Protein AF-X0TKH8-F1 (afdb_monomer)

Foldseek 3Di:
DADEAADPPFKDWDDLVRQVPDDQQDAPPDFQRFDRPSNLVVLLQVLCVVVQKHFPDKIWMAGGPSFKIKMKGQIDRQPDPPVDARFRMKIWIDGSDLPDATWMATHPYWYHYSVRDTDHHIDRLDDSTCPPDPSNVSSNVRVVVPD

Mean predicted aligned error: 9.17 Å

Radius of gyration: 14.63 Å; Cα contacts (8 Å, |Δi|>4): 295; chains: 1; bounding box: 39×29×35 Å

Sequence (147 aa):
MGIISMKPGRDRMVTLDELERRPDPEPMGSRHAPVRYDEAIHRTIEVMAVMGMRPKTMELALTHQESMLLAILDLEGASQVNGLEAVNQMGIMMSETQKVRFTMTVGMSIFACTNLALSGRSILVSAKHTLKADLRKQITAGVASYA

Solvent-accessible surface area (backbone atoms only — not comparable to full-atom values): 8268 Å² total; per-residue (Å²): 123,63,46,80,50,69,52,84,96,50,35,45,80,52,52,67,72,59,45,65,71,49,78,82,64,73,59,67,62,100,54,34,58,43,69,52,72,40,61,54,51,51,54,49,51,53,52,36,46,78,73,58,24,44,71,75,45,76,47,38,32,34,31,60,92,67,49,28,46,41,36,41,30,37,43,39,69,50,71,56,54,86,86,44,83,50,46,35,22,37,32,38,38,33,29,58,50,94,86,46,56,53,33,37,27,48,25,65,53,35,41,39,34,80,87,74,50,70,53,57,61,74,37,79,44,53,70,94,57,46,80,80,55,55,59,66,60,29,49,43,53,51,54,59,77,68,101

pLDDT: mean 75.44, std 15.96, range [39.16, 95.38]

Organism: NCBI:txid412755

Structure (mmCIF, N/CA/C/O backbone):
data_AF-X0TKH8-F1
#
_entry.id   AF-X0TKH8-F1
#
loop_
_atom_site.group_PDB
_atom_site.id
_atom_site.type_symbol
_atom_site.label_atom_id
_atom_site.label_alt_id
_atom_site.label_comp_id
_atom_site.label_asym_id
_atom_site.label_entity_id
_atom_site.label_seq_id
_atom_site.pdbx_PDB_ins_code
_atom_site.Cartn_x
_atom_site.Cartn_y
_atom_site.Cartn_z
_atom_site.occupancy
_atom_site.B_iso_or_equiv
_atom_site.auth_seq_id
_atom_site.auth_comp_id
_atom_site.auth_asym_id
_atom_site.auth_atom_id
_atom_site.pdbx_PDB_model_num
ATOM 1 N N . MET A 1 1 ? 16.696 -8.809 -0.935 1.00 61.69 1 MET A N 1
ATOM 2 C CA . MET A 1 1 ? 15.555 -9.439 -0.255 1.00 61.69 1 MET A CA 1
ATOM 3 C C . MET A 1 1 ? 15.243 -8.547 0.921 1.00 61.69 1 MET A C 1
ATOM 5 O O . MET A 1 1 ? 16.133 -8.334 1.742 1.00 61.69 1 MET A O 1
ATOM 9 N N . GLY A 1 2 ? 14.065 -7.931 0.913 1.00 67.12 2 GLY A N 1
ATOM 10 C CA . GLY A 1 2 ? 13.644 -7.049 1.989 1.00 67.12 2 GLY A CA 1
ATOM 11 C C . GLY A 1 2 ? 13.258 -7.874 3.205 1.00 67.12 2 GLY A C 1
ATOM 12 O O . GLY A 1 2 ? 13.171 -9.099 3.130 1.00 67.12 2 GLY A O 1
ATOM 13 N N . ILE A 1 3 ? 13.094 -7.214 4.346 1.00 81.00 3 ILE A N 1
ATOM 14 C CA . ILE A 1 3 ? 12.745 -7.896 5.592 1.00 81.00 3 ILE A CA 1
ATOM 15 C C . ILE A 1 3 ? 11.617 -7.134 6.276 1.00 81.00 3 ILE A C 1
ATOM 17 O O . ILE A 1 3 ? 11.768 -5.954 6.609 1.00 81.00 3 ILE A O 1
ATOM 21 N N . ILE A 1 4 ? 10.516 -7.838 6.544 1.00 79.25 4 ILE A N 1
ATOM 22 C CA . ILE A 1 4 ? 9.495 -7.393 7.491 1.00 79.25 4 ILE A CA 1
ATOM 23 C C . ILE A 1 4 ? 9.809 -8.002 8.859 1.00 79.25 4 ILE A C 1
ATOM 25 O O . ILE A 1 4 ? 9.651 -9.198 9.096 1.00 79.25 4 ILE A O 1
ATOM 29 N N . SER A 1 5 ? 10.256 -7.160 9.787 1.00 81.88 5 SER A N 1
ATOM 30 C CA . SER A 1 5 ? 10.438 -7.536 11.184 1.00 81.88 5 SER A CA 1
ATOM 31 C C . SER A 1 5 ? 9.109 -7.434 11.931 1.00 81.88 5 SER A C 1
ATOM 33 O O . SER A 1 5 ? 8.544 -6.347 12.089 1.00 81.88 5 SER A O 1
ATOM 35 N N . MET A 1 6 ? 8.616 -8.583 12.389 1.00 81.69 6 MET A N 1
ATOM 36 C CA . MET A 1 6 ? 7.323 -8.732 13.055 1.00 81.69 6 MET A CA 1
ATOM 37 C C . MET A 1 6 ? 7.472 -9.135 14.521 1.00 81.69 6 MET A C 1
ATOM 39 O O . MET A 1 6 ? 8.421 -9.831 14.885 1.00 81.69 6 MET A O 1
ATOM 43 N N . LYS A 1 7 ? 6.502 -8.758 15.363 1.00 77.31 7 LYS A N 1
ATOM 44 C CA . LYS A 1 7 ? 6.369 -9.289 16.724 1.00 77.31 7 LYS A CA 1
ATOM 45 C C . LYS A 1 7 ? 5.521 -10.570 16.697 1.00 77.31 7 LYS A C 1
ATOM 47 O O . LYS A 1 7 ? 4.328 -10.490 16.382 1.00 77.31 7 LYS A O 1
ATOM 52 N N . PRO A 1 8 ? 6.089 -11.738 17.057 1.00 71.56 8 PRO A N 1
ATOM 53 C CA . PRO A 1 8 ? 5.353 -13.001 17.078 1.00 71.56 8 PRO A CA 1
ATOM 54 C C . PRO A 1 8 ? 4.111 -12.936 17.976 1.00 71.56 8 PRO A C 1
ATOM 56 O O . PRO A 1 8 ? 4.142 -12.322 19.042 1.00 71.56 8 PRO A O 1
ATOM 59 N N . GLY A 1 9 ? 3.010 -13.555 17.538 1.00 70.56 9 GLY A N 1
ATOM 60 C CA . GLY A 1 9 ? 1.733 -13.591 18.269 1.00 70.56 9 GLY A CA 1
ATOM 61 C C . GLY A 1 9 ? 0.934 -12.281 18.252 1.00 70.56 9 GLY A C 1
ATOM 62 O O . GLY A 1 9 ? -0.174 -12.237 18.779 1.00 70.56 9 GLY A O 1
ATOM 63 N N . ARG A 1 10 ? 1.480 -11.221 17.645 1.00 76.19 10 ARG A N 1
ATOM 64 C CA . ARG A 1 10 ? 0.865 -9.889 17.567 1.00 76.19 10 ARG A CA 1
ATOM 65 C C . ARG A 1 10 ? 0.619 -9.445 16.127 1.00 76.19 10 ARG A C 1
ATOM 67 O O . ARG A 1 10 ? -0.411 -8.838 15.843 1.00 76.19 10 ARG A O 1
ATOM 74 N N . ASP A 1 11 ? 1.577 -9.750 15.263 1.00 87.31 11 ASP A N 1
ATOM 75 C CA . ASP A 1 11 ? 1.607 -9.378 13.856 1.00 87.31 11 ASP A CA 1
ATOM 76 C C . ASP A 1 11 ? 1.570 -10.661 13.005 1.00 87.31 11 ASP A C 1
ATOM 78 O O . ASP A 1 11 ? 2.031 -11.716 13.457 1.00 87.31 11 ASP A O 1
ATOM 82 N N . ARG A 1 12 ? 1.010 -10.597 11.793 1.00 90.19 12 ARG A N 1
ATOM 83 C CA . ARG A 1 12 ? 0.907 -11.766 10.903 1.00 90.19 12 ARG A CA 1
ATOM 84 C C . ARG A 1 12 ? 1.119 -11.404 9.441 1.00 90.19 12 ARG A C 1
ATOM 86 O O . ARG A 1 12 ? 0.716 -10.325 9.010 1.00 90.19 12 ARG A O 1
ATOM 93 N N . MET A 1 13 ? 1.676 -12.349 8.685 1.00 92.06 13 MET A N 1
ATOM 94 C CA . MET A 1 13 ? 1.675 -12.282 7.225 1.00 92.06 13 MET A CA 1
ATOM 95 C C . MET A 1 13 ? 0.254 -12.446 6.693 1.00 92.06 13 MET A C 1
ATOM 97 O O . MET A 1 13 ? -0.550 -13.182 7.272 1.00 92.06 13 MET A O 1
ATOM 101 N N . VAL A 1 14 ? -0.028 -11.761 5.594 1.00 94.50 14 VAL A N 1
ATOM 102 C CA . VAL A 1 14 ? -1.303 -11.822 4.882 1.00 94.50 14 VAL A CA 1
ATOM 103 C C . VAL A 1 14 ? -1.070 -11.913 3.381 1.00 94.50 14 VAL A C 1
ATOM 105 O O . VAL A 1 14 ? -0.005 -11.572 2.872 1.00 94.50 14 VAL A O 1
ATOM 108 N N . THR A 1 15 ? -2.083 -12.372 2.668 1.00 94.88 15 THR A N 1
ATOM 109 C CA . THR A 1 15 ? -2.149 -12.361 1.206 1.00 94.88 15 THR A CA 1
ATOM 110 C C . THR A 1 15 ? -2.976 -11.177 0.712 1.00 94.88 15 THR A C 1
ATOM 112 O O . THR A 1 15 ? -3.739 -10.578 1.473 1.00 94.88 15 THR A O 1
ATOM 115 N N . LEU A 1 16 ? -2.839 -10.831 -0.571 1.00 94.44 16 LEU A N 1
ATOM 116 C CA . LEU A 1 16 ? -3.664 -9.781 -1.171 1.00 94.44 16 LEU A CA 1
ATOM 117 C C . LEU A 1 16 ? -5.153 -10.166 -1.145 1.00 94.44 16 LEU A C 1
ATOM 119 O O . LEU A 1 16 ? -5.970 -9.363 -0.709 1.00 94.44 16 LEU A O 1
ATOM 123 N N . ASP A 1 17 ? -5.486 -11.419 -1.469 1.00 95.38 17 ASP A N 1
ATOM 124 C CA . ASP A 1 17 ? -6.851 -11.959 -1.390 1.00 95.38 17 ASP A CA 1
ATOM 125 C C . ASP A 1 17 ? -7.470 -11.826 0.012 1.00 95.38 17 ASP A C 1
ATOM 127 O O . ASP A 1 17 ? -8.670 -11.595 0.160 1.00 95.38 17 ASP A O 1
ATOM 131 N N . GLU A 1 18 ? -6.674 -11.994 1.073 1.00 94.19 18 GLU A N 1
ATOM 132 C CA . GLU A 1 18 ? -7.145 -11.763 2.441 1.00 94.19 18 GLU A CA 1
ATOM 133 C C . GLU A 1 18 ? -7.427 -10.284 2.710 1.00 94.19 18 GLU A C 1
ATOM 135 O O . GLU A 1 18 ? -8.385 -9.987 3.423 1.00 94.19 18 GLU A O 1
ATOM 140 N N . LEU A 1 19 ? -6.623 -9.366 2.159 1.00 93.88 19 LEU A N 1
ATOM 141 C CA . LEU A 1 19 ? -6.870 -7.928 2.275 1.00 93.88 19 LEU A CA 1
ATOM 142 C C . LEU A 1 19 ? -8.154 -7.518 1.547 1.00 93.88 19 LEU A C 1
ATOM 144 O O . LEU A 1 19 ? -8.921 -6.733 2.091 1.00 93.88 19 LEU A O 1
ATOM 148 N N . GLU A 1 20 ? -8.425 -8.087 0.372 1.00 94.62 20 GLU A N 1
ATOM 149 C CA . GLU A 1 20 ? -9.630 -7.797 -0.420 1.00 94.62 20 GLU A CA 1
ATOM 150 C C . GLU A 1 20 ? -10.930 -8.203 0.286 1.00 94.62 20 GLU A C 1
ATOM 152 O O . GLU A 1 20 ? -11.970 -7.560 0.124 1.00 94.62 20 GLU A O 1
ATOM 157 N N . ARG A 1 21 ? -10.870 -9.261 1.104 1.00 94.38 21 ARG A N 1
ATOM 158 C CA . ARG A 1 21 ? -12.004 -9.762 1.897 1.00 94.38 21 ARG A CA 1
ATOM 159 C C . ARG A 1 21 ? -12.241 -8.977 3.185 1.00 94.38 21 ARG A C 1
ATOM 161 O O . ARG A 1 21 ? -13.200 -9.278 3.899 1.00 94.38 21 ARG A O 1
ATOM 168 N N . ARG A 1 22 ? -11.375 -8.018 3.526 1.00 90.75 22 ARG A N 1
ATOM 169 C CA . ARG A 1 22 ? -11.575 -7.175 4.708 1.00 90.75 22 ARG A CA 1
ATOM 170 C C . ARG A 1 22 ? -12.794 -6.272 4.505 1.00 90.75 22 ARG A C 1
ATOM 172 O O . ARG A 1 22 ? -13.071 -5.858 3.378 1.00 90.75 22 ARG A O 1
ATOM 179 N N . PRO A 1 23 ? -13.525 -5.956 5.584 1.00 89.69 23 PRO A N 1
ATOM 180 C CA . PRO A 1 23 ? -14.574 -4.952 5.514 1.00 89.69 23 PRO A CA 1
ATOM 181 C C . PRO A 1 23 ? -13.983 -3.586 5.161 1.00 89.69 23 PRO A C 1
ATOM 183 O O . PRO A 1 23 ? -12.826 -3.299 5.479 1.00 89.69 23 PRO A O 1
ATOM 186 N N . ASP A 1 24 ? -14.803 -2.736 4.549 1.00 87.94 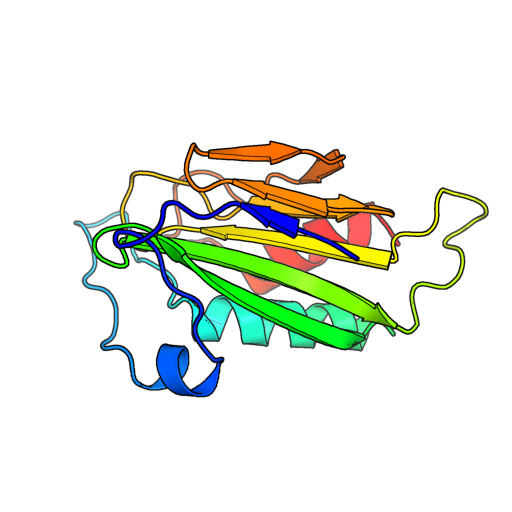24 ASP A N 1
ATOM 187 C CA . ASP A 1 24 ? -14.426 -1.348 4.305 1.00 87.94 24 ASP A CA 1
ATOM 188 C C . ASP A 1 24 ? -14.120 -0.635 5.632 1.00 87.94 24 ASP A C 1
ATOM 190 O O . ASP A 1 24 ? -14.867 -0.791 6.606 1.00 87.94 24 ASP A O 1
ATOM 194 N N . PRO A 1 25 ? -13.040 0.160 5.700 1.00 87.19 25 PRO A N 1
ATOM 195 C CA . PRO A 1 25 ? -12.687 0.863 6.918 1.00 87.19 25 PRO A CA 1
ATOM 196 C C . PRO A 1 25 ? -13.672 2.004 7.193 1.00 87.19 25 PRO A C 1
ATOM 198 O O . PRO A 1 25 ? -14.003 2.803 6.314 1.00 87.19 25 PRO A O 1
ATOM 201 N N . GLU A 1 26 ? -14.114 2.117 8.446 1.00 85.25 26 GLU A N 1
ATOM 202 C CA . GLU A 1 26 ? -15.047 3.169 8.847 1.00 85.25 26 GLU A CA 1
ATOM 203 C C . GLU A 1 26 ? -14.385 4.563 8.811 1.00 85.25 26 GLU A C 1
ATOM 205 O O . GLU A 1 26 ? -13.295 4.760 9.365 1.00 85.25 26 GLU A O 1
ATOM 210 N N . PRO A 1 27 ? -15.041 5.577 8.215 1.00 84.44 27 PRO A N 1
ATOM 211 C CA . PRO A 1 27 ? -14.570 6.955 8.274 1.00 84.44 27 PRO A CA 1
ATOM 212 C C . PRO A 1 27 ? -14.467 7.469 9.716 1.00 84.44 27 PRO A C 1
ATOM 214 O O . PRO A 1 27 ? -15.437 7.459 10.473 1.00 84.44 27 PRO A O 1
ATOM 217 N N . MET A 1 28 ? -13.306 8.009 10.097 1.00 82.94 28 MET A N 1
ATOM 218 C CA . MET A 1 28 ? -13.099 8.578 11.435 1.00 82.94 28 MET A CA 1
ATOM 219 C C . MET A 1 28 ? -13.384 10.084 11.427 1.00 82.94 28 MET A C 1
ATOM 221 O O . MET A 1 28 ? -12.475 10.921 11.420 1.00 82.94 28 MET A O 1
ATOM 225 N N . GLY A 1 29 ? -14.670 10.430 11.432 1.00 80.06 29 GLY A N 1
ATOM 226 C CA . GLY A 1 29 ? -15.147 11.812 11.395 1.00 80.06 29 GLY A CA 1
ATOM 227 C C . GLY A 1 29 ? -15.092 12.443 10.000 1.00 80.06 29 GLY A C 1
ATOM 228 O O . GLY A 1 29 ? -14.778 11.802 9.002 1.00 80.06 29 GLY A O 1
ATOM 229 N N . SER A 1 30 ? -15.384 13.742 9.917 1.00 76.94 30 SER A N 1
ATOM 230 C CA . SER A 1 30 ? -15.616 14.434 8.639 1.00 76.94 30 SER A CA 1
ATOM 231 C C . SER A 1 30 ? -14.366 14.709 7.798 1.00 76.94 30 SER A C 1
ATOM 233 O O . SER A 1 30 ? -14.491 15.321 6.743 1.00 76.94 30 SER A O 1
ATOM 235 N N . ARG A 1 31 ? -13.163 14.332 8.261 1.00 75.81 31 ARG A N 1
ATOM 236 C CA . ARG A 1 31 ? -11.879 14.653 7.600 1.00 75.81 31 ARG A CA 1
ATOM 237 C C . ARG A 1 31 ? -10.960 13.463 7.331 1.00 75.81 31 ARG A C 1
ATOM 239 O O . ARG A 1 31 ? -9.945 13.649 6.659 1.00 75.81 31 ARG A O 1
ATOM 246 N N . HIS A 1 32 ? -11.291 12.277 7.839 1.00 77.31 32 HIS A N 1
ATOM 247 C CA . HIS A 1 32 ? -10.469 11.073 7.706 1.00 77.31 32 HIS A CA 1
ATOM 248 C C . HIS A 1 32 ? -11.292 9.970 7.050 1.00 77.31 32 HIS A C 1
ATOM 250 O O . HIS A 1 32 ? -12.041 9.265 7.723 1.00 77.31 32 HIS A O 1
ATOM 256 N N . ALA A 1 33 ? -11.145 9.856 5.733 1.00 81.19 33 ALA A N 1
ATOM 257 C CA . ALA A 1 33 ? -11.621 8.718 4.957 1.00 81.19 33 ALA A CA 1
ATOM 258 C C . ALA A 1 33 ? -10.420 7.781 4.740 1.00 81.19 33 ALA A C 1
ATOM 260 O O . ALA A 1 33 ? -9.490 8.175 4.022 1.00 81.19 33 ALA A O 1
ATOM 261 N N . PRO A 1 34 ? -10.361 6.623 5.418 1.00 84.31 34 PRO A N 1
ATOM 262 C CA . PRO A 1 34 ? -9.272 5.678 5.242 1.00 84.31 34 PRO A CA 1
ATOM 263 C C . PRO A 1 34 ? -9.312 5.063 3.844 1.00 84.31 34 PRO A C 1
ATOM 265 O O . PRO A 1 34 ? -10.383 4.819 3.297 1.00 84.31 34 PRO A O 1
ATOM 268 N N . VAL A 1 35 ? -8.137 4.809 3.277 1.00 85.75 35 VAL A N 1
ATOM 269 C CA . VAL A 1 35 ? -8.001 4.029 2.041 1.00 85.75 35 VAL A CA 1
ATOM 270 C C . VAL A 1 35 ? -7.869 2.566 2.436 1.00 85.75 35 VAL A C 1
ATOM 272 O O . VAL A 1 35 ? -7.098 2.267 3.354 1.00 85.75 35 VAL A O 1
ATOM 275 N N . ARG A 1 36 ? -8.581 1.670 1.745 1.00 90.88 36 ARG A N 1
ATOM 276 C CA . ARG A 1 36 ? -8.435 0.231 1.974 1.00 90.88 36 ARG A CA 1
ATOM 277 C C . ARG A 1 36 ? -7.014 -0.229 1.639 1.00 90.88 36 ARG A C 1
ATOM 279 O O . ARG A 1 36 ? -6.377 0.277 0.713 1.00 90.88 36 ARG A O 1
ATOM 286 N N . TYR A 1 37 ? -6.513 -1.209 2.383 1.00 93.12 37 TYR A N 1
ATOM 287 C CA . TYR A 1 37 ? -5.163 -1.734 2.178 1.00 93.12 37 TYR A CA 1
ATOM 288 C C . TYR A 1 37 ? -4.952 -2.348 0.787 1.00 93.12 37 TYR A C 1
ATOM 290 O O . TYR A 1 37 ? -3.968 -2.029 0.125 1.00 93.12 37 TYR A O 1
ATOM 298 N N . ASP A 1 38 ? -5.877 -3.188 0.328 1.00 94.56 38 ASP A N 1
ATOM 299 C CA . ASP A 1 38 ? -5.853 -3.806 -1.004 1.00 94.56 38 ASP A CA 1
ATOM 300 C C . ASP A 1 38 ? -5.912 -2.759 -2.120 1.00 94.56 38 ASP A C 1
ATOM 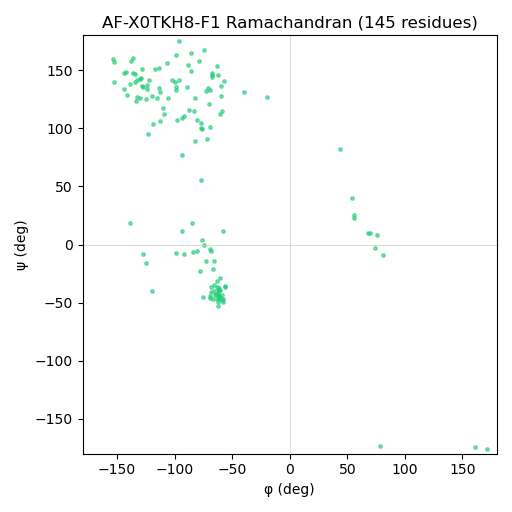302 O O . ASP A 1 38 ? -5.116 -2.802 -3.055 1.00 94.56 38 ASP A O 1
ATOM 306 N N . GLU A 1 39 ? -6.793 -1.766 -1.987 1.00 92.75 39 GLU A N 1
ATOM 307 C CA . GLU A 1 39 ? -6.921 -0.674 -2.952 1.00 92.75 39 GLU A CA 1
ATOM 308 C C . GLU A 1 39 ? -5.605 0.097 -3.112 1.00 92.75 39 GLU A C 1
ATOM 310 O O . GLU A 1 39 ? -5.193 0.423 -4.229 1.00 92.75 39 GLU A O 1
ATOM 315 N N . ALA A 1 40 ? -4.927 0.387 -2.000 1.00 90.50 40 ALA A N 1
ATOM 316 C CA . ALA A 1 40 ? -3.646 1.072 -2.035 1.00 90.50 40 ALA A CA 1
ATOM 317 C C . ALA A 1 40 ? -2.570 0.232 -2.741 1.00 90.50 40 ALA A C 1
ATOM 319 O O . ALA A 1 40 ? -1.839 0.770 -3.574 1.00 90.50 40 ALA A O 1
ATOM 320 N N . ILE A 1 41 ? -2.508 -1.076 -2.464 1.00 93.44 41 ILE A N 1
ATOM 321 C CA . ILE A 1 41 ? -1.571 -1.997 -3.125 1.00 93.44 41 ILE A CA 1
ATOM 322 C C . ILE A 1 41 ? -1.843 -2.075 -4.629 1.00 93.44 41 ILE A C 1
ATOM 324 O O . ILE A 1 41 ? -0.919 -1.870 -5.419 1.00 93.44 41 ILE A O 1
ATOM 328 N N . HIS A 1 42 ? -3.094 -2.291 -5.040 1.00 94.12 42 HIS A N 1
ATOM 329 C CA . HIS A 1 42 ? -3.478 -2.364 -6.454 1.00 94.12 42 HIS A CA 1
ATOM 330 C C . HIS A 1 42 ? -3.107 -1.092 -7.212 1.00 94.12 42 HIS A C 1
ATOM 332 O O . HIS A 1 42 ? -2.414 -1.155 -8.227 1.00 94.12 42 HIS A O 1
ATOM 338 N N . ARG A 1 43 ? -3.458 0.082 -6.674 1.00 90.69 43 ARG A N 1
ATOM 339 C CA . ARG A 1 43 ? -3.105 1.372 -7.288 1.00 90.69 43 ARG A CA 1
ATOM 340 C C . ARG A 1 43 ? -1.594 1.576 -7.378 1.00 90.69 43 ARG A C 1
ATOM 342 O O . ARG A 1 43 ? -1.114 2.138 -8.362 1.00 90.69 43 ARG A O 1
ATOM 349 N N . THR A 1 44 ? -0.829 1.132 -6.379 1.00 88.88 44 THR A N 1
ATOM 350 C CA . THR A 1 44 ? 0.636 1.172 -6.443 1.00 88.88 44 THR A CA 1
ATOM 351 C C . THR A 1 44 ? 1.165 0.294 -7.576 1.00 88.88 44 THR A C 1
ATOM 353 O O . THR A 1 44 ? 1.982 0.763 -8.367 1.00 88.88 44 THR A O 1
ATOM 356 N N . ILE A 1 45 ? 0.670 -0.938 -7.705 1.00 91.06 45 ILE A N 1
ATOM 357 C CA . ILE A 1 45 ? 1.065 -1.865 -8.775 1.00 91.06 45 ILE A CA 1
ATOM 358 C C . ILE A 1 45 ? 0.715 -1.297 -10.155 1.00 91.06 45 ILE A C 1
ATOM 360 O O . ILE A 1 45 ? 1.555 -1.320 -11.054 1.00 91.06 45 ILE A O 1
ATOM 364 N N . GLU A 1 46 ? -0.483 -0.737 -10.320 1.00 90.44 46 GLU A N 1
ATOM 365 C CA . GLU A 1 46 ? -0.918 -0.101 -11.567 1.00 90.44 46 GLU A CA 1
ATOM 366 C C . GLU A 1 46 ? 0.003 1.050 -11.981 1.00 90.44 46 GLU A C 1
ATOM 368 O O . GLU A 1 46 ? 0.428 1.126 -13.135 1.00 90.44 46 GLU A O 1
ATOM 373 N N . VAL A 1 47 ? 0.339 1.944 -11.045 1.00 85.00 47 VAL A N 1
ATOM 374 C CA . VAL A 1 47 ? 1.225 3.083 -11.325 1.00 85.00 47 VAL A CA 1
ATOM 375 C C . VAL A 1 47 ? 2.632 2.610 -11.684 1.00 85.00 47 VAL A C 1
ATOM 377 O O . VAL A 1 47 ? 3.206 3.102 -12.654 1.00 85.00 47 VAL A O 1
ATOM 380 N N . MET A 1 48 ? 3.177 1.631 -10.959 1.00 82.31 48 MET A N 1
ATOM 381 C CA . MET A 1 48 ? 4.486 1.057 -11.283 1.00 82.31 48 MET A CA 1
ATOM 382 C C . MET A 1 48 ? 4.499 0.408 -12.669 1.00 82.31 48 MET A C 1
ATOM 384 O O . MET A 1 48 ? 5.453 0.601 -13.423 1.00 82.31 48 MET A O 1
ATOM 388 N N . ALA A 1 49 ? 3.423 -0.291 -13.041 1.00 85.69 49 ALA A N 1
ATOM 389 C CA . ALA A 1 49 ? 3.315 -0.948 -14.339 1.00 85.69 49 ALA A CA 1
ATOM 390 C C . ALA A 1 49 ? 3.348 0.050 -15.505 1.00 85.69 49 ALA A C 1
ATOM 392 O O . ALA A 1 49 ? 3.969 -0.236 -16.529 1.00 85.69 49 ALA A O 1
ATOM 393 N N . VAL A 1 50 ? 2.743 1.236 -15.346 1.00 83.81 50 VAL A N 1
ATOM 394 C CA . VAL A 1 50 ? 2.844 2.337 -16.329 1.00 83.81 50 VAL A CA 1
ATOM 395 C C . VAL A 1 50 ? 4.296 2.789 -16.520 1.00 83.81 50 VAL A C 1
ATOM 397 O O . VAL A 1 50 ? 4.668 3.228 -17.604 1.00 83.81 50 VAL A O 1
ATOM 400 N N . MET A 1 51 ? 5.126 2.640 -15.490 1.00 74.75 51 MET A N 1
ATOM 401 C CA . MET A 1 51 ? 6.543 3.006 -15.492 1.00 74.75 51 MET A CA 1
ATOM 402 C C . MET A 1 51 ? 7.468 1.833 -15.857 1.00 74.75 51 MET A C 1
ATOM 404 O O . MET A 1 51 ? 8.678 1.924 -15.675 1.00 74.75 51 MET A O 1
ATOM 408 N N . GLY A 1 52 ? 6.916 0.722 -16.358 1.00 79.50 52 GLY A N 1
ATOM 409 C CA . GLY A 1 52 ? 7.689 -0.455 -16.763 1.00 79.50 52 GLY A CA 1
ATOM 410 C C . GLY A 1 52 ? 8.208 -1.311 -15.602 1.00 79.50 52 GLY A C 1
ATOM 411 O O . GLY A 1 52 ? 8.969 -2.245 -15.838 1.00 79.50 52 GLY A O 1
ATOM 412 N N . MET A 1 53 ? 7.787 -1.031 -14.367 1.00 83.12 53 MET A N 1
ATOM 413 C CA . MET A 1 53 ? 8.154 -1.799 -13.177 1.00 83.12 53 MET A CA 1
ATOM 414 C C . MET A 1 53 ? 7.014 -2.725 -12.764 1.00 83.12 53 MET A C 1
ATOM 416 O O . MET A 1 53 ? 5.842 -2.347 -12.807 1.00 83.12 53 MET A O 1
ATOM 420 N N . ARG A 1 54 ? 7.339 -3.937 -12.315 1.00 87.56 54 ARG A N 1
ATOM 421 C CA . ARG A 1 54 ? 6.346 -4.883 -11.784 1.00 87.56 54 ARG A CA 1
ATOM 422 C C . ARG A 1 54 ? 6.859 -5.551 -10.513 1.00 87.56 54 ARG A C 1
ATOM 424 O O . ARG A 1 54 ? 8.064 -5.747 -10.390 1.00 87.56 54 ARG A O 1
ATOM 431 N N . PRO A 1 55 ? 5.983 -5.902 -9.558 1.00 89.94 55 PRO A N 1
ATOM 432 C CA . PRO A 1 55 ? 6.386 -6.722 -8.428 1.00 89.94 55 PRO A CA 1
ATOM 433 C C . PRO A 1 55 ? 6.681 -8.150 -8.906 1.00 89.94 55 PRO A C 1
ATOM 435 O O . PRO A 1 55 ? 5.809 -8.826 -9.446 1.00 89.94 55 PRO A O 1
ATOM 438 N N . LYS A 1 56 ? 7.909 -8.611 -8.680 1.00 90.44 56 LYS A N 1
ATOM 439 C CA . LYS A 1 56 ? 8.327 -10.007 -8.832 1.00 90.44 56 LYS A CA 1
ATOM 440 C C . LYS A 1 56 ? 7.819 -10.857 -7.670 1.00 90.44 56 LYS A C 1
ATOM 442 O O . LYS A 1 56 ? 7.328 -11.964 -7.869 1.00 90.44 56 LYS A O 1
ATOM 447 N N . THR A 1 57 ? 7.961 -10.341 -6.454 1.00 90.94 57 THR A N 1
ATOM 448 C CA . THR A 1 57 ? 7.406 -10.927 -5.231 1.00 90.94 57 THR A CA 1
ATOM 449 C C . THR A 1 57 ? 6.831 -9.822 -4.359 1.00 90.94 57 THR A C 1
ATOM 451 O O . THR A 1 57 ? 7.183 -8.646 -4.488 1.00 90.94 57 THR A O 1
ATOM 454 N N . MET A 1 58 ? 5.912 -10.208 -3.481 1.00 93.19 58 MET A N 1
ATOM 455 C CA . MET A 1 58 ? 5.248 -9.301 -2.562 1.00 93.19 58 MET A CA 1
ATOM 456 C C . MET A 1 58 ? 5.070 -9.986 -1.214 1.00 93.19 58 MET A C 1
ATOM 458 O O . MET A 1 58 ? 4.528 -11.086 -1.131 1.00 93.19 58 MET A O 1
ATOM 462 N N . GLU A 1 59 ? 5.503 -9.303 -0.165 1.00 94.31 59 GLU A N 1
ATOM 463 C CA . GLU A 1 59 ? 5.312 -9.696 1.223 1.00 94.31 59 GLU A CA 1
ATOM 464 C C . GLU A 1 59 ? 4.421 -8.665 1.906 1.00 94.31 59 GLU A C 1
ATOM 466 O O . GLU A 1 59 ? 4.718 -7.471 1.873 1.00 94.31 59 GLU A O 1
ATOM 471 N N . LEU A 1 60 ? 3.328 -9.117 2.522 1.00 94.00 60 LEU A N 1
ATOM 472 C CA . LEU A 1 60 ? 2.363 -8.263 3.209 1.00 94.00 60 LEU A CA 1
ATOM 473 C C . LEU A 1 60 ? 2.210 -8.729 4.652 1.00 94.00 60 LEU A C 1
ATOM 475 O O . LEU A 1 60 ? 2.085 -9.925 4.914 1.00 94.00 60 LEU A O 1
ATOM 479 N N . ALA A 1 61 ? 2.168 -7.786 5.585 1.00 93.12 61 ALA A N 1
ATOM 480 C CA . ALA A 1 61 ? 1.957 -8.068 6.994 1.00 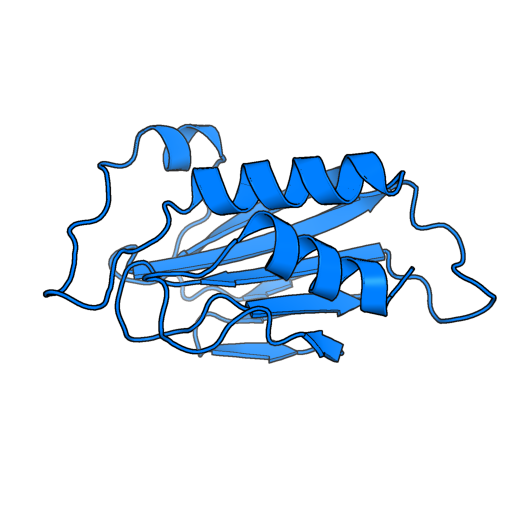93.12 61 ALA A CA 1
ATOM 481 C C . ALA A 1 61 ? 1.005 -7.060 7.630 1.00 93.12 61 ALA A C 1
ATOM 483 O O . ALA A 1 61 ? 1.118 -5.851 7.421 1.00 93.12 61 ALA A O 1
ATOM 484 N N . LEU A 1 62 ? 0.108 -7.559 8.475 1.00 91.31 62 LEU A N 1
ATOM 485 C CA . LEU A 1 62 ? -0.716 -6.735 9.347 1.00 91.31 62 LEU A CA 1
ATOM 486 C C . LEU A 1 62 ? -0.117 -6.705 10.750 1.00 91.31 62 LEU A C 1
ATOM 488 O O . LEU A 1 62 ? 0.237 -7.737 11.324 1.00 91.31 62 LEU A O 1
ATOM 492 N N . THR A 1 63 ? -0.025 -5.503 11.309 1.00 86.75 63 THR A N 1
ATOM 493 C CA . THR A 1 63 ? 0.415 -5.297 12.694 1.00 86.75 63 THR A CA 1
ATOM 494 C C . THR A 1 63 ? -0.761 -5.425 13.665 1.00 86.75 63 THR A C 1
ATOM 496 O O . THR A 1 63 ? -1.911 -5.337 13.245 1.00 86.75 63 THR A O 1
ATOM 499 N N . HIS A 1 64 ? -0.488 -5.577 14.961 1.00 74.44 64 HIS A N 1
ATOM 500 C CA . HIS A 1 64 ? -1.458 -5.594 16.068 1.00 74.44 64 HIS A CA 1
ATOM 501 C C . HIS A 1 64 ? -2.837 -4.967 15.817 1.00 74.44 64 HIS A C 1
ATOM 503 O O . HIS A 1 64 ? -2.950 -3.773 15.503 1.00 74.44 64 HIS A O 1
ATOM 509 N N . GLN A 1 65 ? -3.883 -5.755 16.093 1.00 76.88 65 GLN A N 1
ATOM 510 C CA . GLN A 1 65 ? -5.288 -5.394 15.845 1.00 76.88 65 GLN A CA 1
ATOM 511 C C . GLN A 1 65 ? -5.552 -5.004 14.386 1.00 76.88 65 GLN A C 1
ATOM 513 O O . GLN A 1 65 ? -6.473 -4.249 14.102 1.00 76.88 65 GLN A O 1
ATOM 518 N N . GLU A 1 66 ? -4.699 -5.470 13.473 1.00 78.69 66 GLU A N 1
ATOM 519 C CA . GLU A 1 66 ? -4.797 -5.246 12.032 1.00 78.69 66 GLU A CA 1
ATOM 520 C C . GLU A 1 66 ? -4.854 -3.760 11.647 1.00 78.69 66 GLU A C 1
ATOM 522 O O . GLU A 1 66 ? -5.366 -3.366 10.602 1.00 78.69 66 GLU A O 1
ATOM 527 N N . SER A 1 67 ? -4.296 -2.915 12.517 1.00 82.31 67 SER A N 1
ATOM 528 C CA . SER A 1 67 ? -4.438 -1.463 12.431 1.00 82.31 67 SER A CA 1
ATOM 529 C C . SER A 1 67 ? -3.441 -0.808 11.479 1.00 82.31 67 SER A C 1
ATOM 531 O O . SER A 1 67 ? -3.523 0.399 11.252 1.00 82.31 67 SER A O 1
ATOM 533 N N . MET A 1 68 ? -2.489 -1.568 10.940 1.00 89.19 68 MET A N 1
ATOM 534 C CA . MET A 1 68 ? -1.489 -1.078 9.998 1.00 89.19 68 MET A CA 1
ATOM 535 C C . MET A 1 68 ? -1.021 -2.210 9.094 1.00 89.19 68 MET A C 1
ATOM 537 O O . MET A 1 68 ? -0.802 -3.324 9.573 1.00 89.19 68 MET A O 1
ATOM 541 N N . LEU A 1 69 ? -0.832 -1.880 7.823 1.00 91.69 69 LEU A N 1
ATOM 542 C CA . LEU A 1 69 ? -0.219 -2.713 6.803 1.00 91.69 69 LEU A CA 1
ATOM 543 C C . LEU A 1 69 ? 1.249 -2.313 6.619 1.00 91.69 69 LEU A C 1
ATOM 545 O O . LEU A 1 69 ? 1.570 -1.126 6.499 1.00 91.69 69 LEU A O 1
ATOM 549 N N . LEU A 1 70 ? 2.108 -3.324 6.545 1.00 92.31 70 LEU A N 1
ATOM 550 C CA . LEU A 1 70 ? 3.458 -3.256 6.002 1.00 92.31 70 LEU A CA 1
ATOM 551 C C . LEU A 1 70 ? 3.494 -4.093 4.726 1.00 92.31 70 LEU A C 1
ATOM 553 O O . LEU A 1 70 ? 3.041 -5.235 4.737 1.00 92.31 70 LEU A O 1
ATOM 557 N N . ALA A 1 71 ? 4.039 -3.544 3.649 1.00 92.31 71 ALA A N 1
ATOM 558 C CA . ALA A 1 71 ? 4.279 -4.283 2.420 1.00 92.31 71 ALA A CA 1
ATOM 559 C C . ALA A 1 71 ? 5.714 -4.082 1.948 1.00 92.31 71 ALA A C 1
ATOM 561 O O . ALA A 1 71 ? 6.249 -2.977 2.051 1.00 92.31 71 ALA A O 1
ATOM 562 N N . ILE A 1 72 ? 6.312 -5.135 1.403 1.00 92.06 72 ILE A N 1
ATOM 563 C CA . ILE A 1 72 ? 7.558 -5.071 0.645 1.00 92.06 72 ILE A CA 1
ATOM 564 C C . ILE A 1 72 ? 7.304 -5.701 -0.719 1.00 92.06 72 ILE A C 1
ATOM 566 O O . ILE A 1 72 ? 6.840 -6.835 -0.812 1.00 92.06 72 ILE A O 1
ATOM 570 N N . LEU A 1 73 ? 7.601 -4.948 -1.772 1.00 91.12 73 LEU A N 1
ATOM 571 C CA . LEU A 1 73 ? 7.520 -5.371 -3.162 1.00 91.12 73 LEU A CA 1
ATOM 572 C C . LEU A 1 73 ? 8.945 -5.481 -3.694 1.00 91.12 73 LEU A C 1
ATOM 574 O O . LEU A 1 73 ? 9.648 -4.470 -3.753 1.00 91.12 73 LEU A O 1
ATOM 578 N N . ASP A 1 74 ? 9.371 -6.676 -4.092 1.00 88.62 74 ASP A N 1
ATOM 579 C CA . ASP A 1 74 ? 10.594 -6.825 -4.880 1.00 88.62 74 ASP A CA 1
ATOM 580 C C . ASP A 1 74 ? 10.239 -6.551 -6.337 1.00 88.62 74 ASP A C 1
ATOM 582 O O . ASP A 1 74 ? 9.318 -7.158 -6.877 1.00 88.62 74 ASP A O 1
ATOM 586 N N . LEU A 1 75 ? 10.948 -5.631 -6.977 1.00 85.62 75 LEU A N 1
ATOM 587 C CA . LEU A 1 75 ? 10.617 -5.126 -8.302 1.00 85.62 75 LEU A CA 1
ATOM 588 C C . LEU A 1 75 ? 11.475 -5.794 -9.380 1.00 85.62 75 LEU A C 1
ATOM 590 O O . LEU A 1 75 ? 12.682 -5.978 -9.224 1.00 85.62 75 LEU A O 1
ATOM 594 N N . GLU A 1 76 ? 10.849 -6.114 -10.506 1.00 82.62 76 GLU A N 1
ATOM 595 C CA . GLU A 1 76 ? 11.507 -6.408 -11.775 1.00 82.62 76 GLU A CA 1
ATOM 596 C C . GLU A 1 76 ? 11.317 -5.246 -12.759 1.00 82.62 76 GLU A C 1
ATOM 598 O O . GLU A 1 76 ? 10.389 -4.443 -12.636 1.00 82.62 76 GLU A O 1
ATOM 603 N N . GLY A 1 77 ? 12.224 -5.135 -13.732 1.00 68.06 77 GLY A N 1
ATOM 604 C CA . GLY A 1 77 ? 12.198 -4.063 -14.735 1.00 68.06 77 GLY A CA 1
ATOM 605 C C . GLY A 1 77 ? 12.793 -2.732 -14.266 1.00 68.06 77 GLY A C 1
ATOM 606 O O . GLY A 1 77 ? 13.057 -1.869 -15.097 1.00 68.06 77 GLY A O 1
ATOM 607 N N . ALA A 1 78 ? 13.105 -2.583 -12.974 1.00 60.00 78 ALA A N 1
ATOM 608 C CA . ALA A 1 78 ? 13.804 -1.426 -12.416 1.00 60.00 78 ALA A CA 1
ATOM 609 C C . ALA A 1 78 ? 15.318 -1.471 -12.714 1.00 60.00 78 ALA A C 1
ATOM 611 O O . ALA A 1 78 ? 16.169 -1.487 -11.826 1.00 60.00 78 ALA A O 1
ATOM 612 N N . SER A 1 79 ? 15.674 -1.574 -13.992 1.00 50.03 79 SER A N 1
ATOM 613 C CA . SER A 1 79 ? 17.065 -1.644 -14.425 1.00 50.03 79 SER A CA 1
ATOM 614 C C . SER A 1 79 ? 17.576 -0.236 -14.720 1.00 50.03 79 SER A C 1
ATOM 616 O O . SER A 1 79 ? 17.142 0.389 -15.680 1.00 50.03 79 SER A O 1
ATOM 618 N N . GLN A 1 80 ? 18.481 0.246 -13.864 1.00 50.88 80 GLN A N 1
ATOM 619 C CA . GLN A 1 80 ? 19.291 1.461 -14.019 1.00 50.88 80 GLN A CA 1
ATOM 620 C C . GLN A 1 80 ? 18.545 2.693 -14.545 1.00 50.88 80 GLN A C 1
ATOM 622 O O . GLN A 1 80 ? 18.671 3.083 -15.705 1.00 50.88 80 GLN A O 1
ATOM 627 N N . VAL A 1 81 ? 17.865 3.392 -13.640 1.00 46.81 81 VAL A N 1
ATOM 628 C CA . VAL A 1 81 ? 17.525 4.793 -13.881 1.00 46.81 81 VAL A CA 1
AT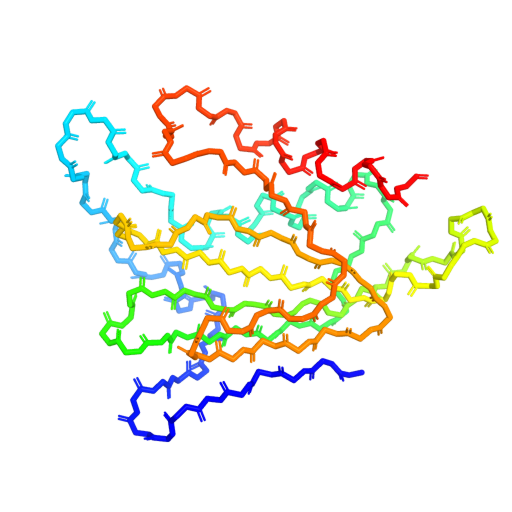OM 629 C C . VAL A 1 81 ? 18.830 5.599 -13.823 1.00 46.81 81 VAL A C 1
ATOM 631 O O . VAL A 1 81 ? 19.372 5.858 -12.752 1.00 46.81 81 VAL A O 1
ATOM 634 N N . ASN A 1 82 ? 19.382 5.954 -14.985 1.00 43.41 82 ASN A N 1
ATOM 635 C CA . ASN A 1 82 ? 20.447 6.957 -15.143 1.00 43.41 82 ASN A CA 1
ATOM 636 C C . ASN A 1 82 ? 21.725 6.760 -14.293 1.00 43.41 82 ASN A C 1
ATOM 638 O O . ASN A 1 82 ? 22.276 7.730 -13.775 1.00 43.41 82 ASN A O 1
ATOM 642 N N . GLY A 1 83 ? 22.218 5.527 -14.130 1.00 42.34 83 GLY A N 1
ATOM 643 C CA . GLY A 1 83 ? 23.457 5.265 -13.374 1.00 42.34 83 GLY A CA 1
ATOM 644 C C . GLY A 1 83 ? 23.360 5.525 -11.862 1.00 42.34 83 GLY A C 1
ATOM 645 O O . GLY A 1 83 ? 24.380 5.498 -11.174 1.00 42.34 83 GLY A O 1
ATOM 646 N N . LEU A 1 84 ? 22.151 5.758 -11.341 1.00 42.66 84 LEU A N 1
ATOM 647 C CA . LEU A 1 84 ? 21.850 5.809 -9.913 1.00 42.66 84 LEU A CA 1
ATOM 648 C C . LEU A 1 84 ? 21.505 4.413 -9.373 1.00 42.66 84 LEU A C 1
ATOM 650 O O . LEU A 1 84 ? 21.098 3.516 -10.114 1.0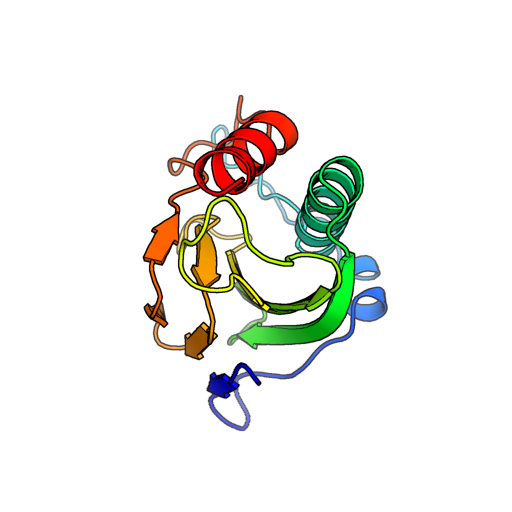0 42.66 84 LEU A O 1
ATOM 654 N N . GLU A 1 85 ? 21.728 4.247 -8.066 1.00 49.53 85 GLU A N 1
ATOM 655 C CA . GLU A 1 85 ? 21.551 3.018 -7.283 1.00 49.53 85 GLU A CA 1
ATOM 656 C C . GLU A 1 85 ? 20.299 2.223 -7.690 1.00 49.53 85 GLU A C 1
ATOM 658 O O . GLU A 1 85 ? 19.203 2.771 -7.801 1.00 49.53 85 GLU A O 1
ATOM 663 N N . ALA A 1 86 ? 20.458 0.914 -7.905 1.00 55.88 86 ALA A N 1
ATOM 664 C CA . ALA A 1 86 ? 19.387 0.046 -8.383 1.00 55.88 86 ALA A CA 1
ATOM 665 C C . ALA A 1 86 ? 18.194 0.032 -7.408 1.00 55.88 86 ALA A C 1
ATOM 667 O O . ALA A 1 86 ? 18.283 -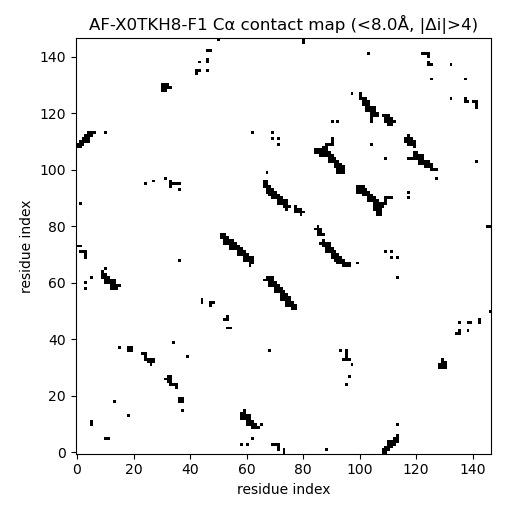0.488 -6.296 1.00 55.88 86 ALA A O 1
ATOM 668 N N . VAL A 1 87 ? 17.053 0.582 -7.814 1.00 63.47 87 VAL A N 1
ATOM 669 C CA . VAL A 1 87 ? 15.824 0.521 -7.018 1.00 63.47 87 VAL A CA 1
ATOM 670 C C . VAL A 1 87 ? 15.154 -0.824 -7.261 1.00 63.47 87 VAL A C 1
ATOM 672 O O . VAL A 1 87 ? 14.330 -0.970 -8.148 1.00 63.47 87 VAL A O 1
ATOM 675 N N . ASN A 1 88 ? 15.507 -1.823 -6.462 1.00 75.75 88 ASN A N 1
ATOM 676 C CA . ASN A 1 88 ? 14.989 -3.179 -6.646 1.00 75.75 88 ASN A CA 1
ATOM 677 C C . ASN A 1 88 ? 13.829 -3.505 -5.705 1.00 75.75 88 ASN A C 1
ATOM 679 O O . ASN A 1 88 ? 13.264 -4.591 -5.803 1.00 75.75 88 ASN A O 1
ATOM 683 N N . GLN A 1 89 ? 13.512 -2.624 -4.753 1.00 82.19 89 GLN A N 1
ATOM 684 C CA . GLN A 1 89 ? 12.518 -2.878 -3.716 1.00 82.19 89 GLN A CA 1
ATOM 685 C C . GLN A 1 89 ? 11.724 -1.625 -3.362 1.00 82.19 89 GLN A C 1
ATOM 687 O O . GLN A 1 89 ? 12.251 -0.509 -3.357 1.00 82.19 89 GLN A O 1
ATOM 692 N N . MET A 1 90 ? 10.462 -1.834 -2.995 1.00 85.50 90 MET A N 1
ATOM 693 C CA . MET A 1 90 ? 9.562 -0.808 -2.489 1.00 85.50 90 MET A CA 1
ATOM 694 C C . MET A 1 90 ? 8.899 -1.265 -1.191 1.00 85.50 90 MET A C 1
ATOM 696 O O . MET A 1 90 ? 8.276 -2.316 -1.138 1.00 85.50 90 MET A O 1
ATOM 700 N N . GLY A 1 91 ? 9.010 -0.451 -0.148 1.00 88.62 91 GLY A N 1
ATOM 701 C CA . GLY A 1 91 ? 8.276 -0.583 1.100 1.00 88.62 91 GLY A CA 1
ATOM 702 C C . GLY A 1 91 ? 7.040 0.299 1.115 1.00 88.62 91 GLY A C 1
ATOM 703 O O . GLY A 1 91 ? 7.099 1.448 0.678 1.00 88.62 91 GLY A O 1
ATOM 704 N N . ILE A 1 92 ? 5.947 -0.202 1.676 1.00 89.81 92 ILE A N 1
ATOM 705 C CA . ILE A 1 92 ? 4.728 0.563 1.939 1.00 89.81 92 ILE A CA 1
ATOM 706 C C . ILE A 1 92 ? 4.365 0.380 3.409 1.00 89.81 92 ILE A C 1
ATOM 708 O O . ILE A 1 92 ? 4.405 -0.728 3.941 1.00 89.81 92 ILE A O 1
ATOM 712 N N . MET A 1 93 ? 4.008 1.475 4.070 1.00 89.44 93 MET A N 1
ATOM 713 C CA . MET A 1 93 ? 3.476 1.472 5.428 1.00 89.44 93 MET A CA 1
ATOM 714 C C . MET A 1 93 ? 2.234 2.349 5.465 1.00 89.44 93 MET A C 1
ATOM 716 O O . MET A 1 93 ? 2.284 3.515 5.071 1.00 89.44 93 MET A O 1
ATOM 720 N N . MET A 1 94 ? 1.120 1.813 5.955 1.00 88.50 94 MET A N 1
ATOM 721 C CA . MET A 1 94 ? -0.117 2.582 6.068 1.00 88.50 94 MET A CA 1
ATOM 722 C C . MET A 1 94 ? -1.036 2.067 7.165 1.00 88.50 94 MET A C 1
ATOM 724 O O . MET A 1 94 ? -0.937 0.920 7.580 1.00 88.50 94 MET A O 1
ATOM 728 N N . SER A 1 95 ? -1.949 2.917 7.624 1.00 88.25 95 SER A N 1
ATOM 729 C CA . SER A 1 95 ? -2.950 2.587 8.637 1.00 88.25 95 SER A CA 1
ATOM 730 C C . SER A 1 95 ? -4.317 3.075 8.183 1.00 88.25 95 SER A C 1
ATOM 732 O O . SER A 1 95 ? -4.429 4.172 7.639 1.00 88.25 95 SER A O 1
ATOM 734 N N . GLU A 1 96 ? -5.355 2.291 8.465 1.00 86.56 96 GLU A N 1
ATOM 735 C CA . GLU A 1 96 ? -6.749 2.731 8.325 1.00 86.56 96 GLU A CA 1
ATOM 736 C C . GLU A 1 96 ? -7.150 3.727 9.437 1.00 86.56 96 GLU A C 1
ATOM 738 O O . GLU A 1 96 ? -8.126 4.465 9.331 1.00 86.56 96 GLU A O 1
ATOM 743 N N . THR A 1 97 ? -6.350 3.831 10.500 1.00 82.69 97 THR A N 1
ATOM 744 C CA . THR A 1 97 ? -6.560 4.782 11.600 1.00 82.69 97 THR A CA 1
ATOM 745 C C . THR A 1 97 ? -5.737 6.063 11.415 1.00 82.69 97 THR A C 1
ATOM 747 O O . THR A 1 97 ? -4.868 6.163 10.555 1.00 82.69 97 THR A O 1
ATOM 750 N N . GLN A 1 98 ? -5.917 7.049 12.295 1.00 79.44 98 GLN A N 1
ATOM 751 C CA . GLN A 1 98 ? -5.136 8.299 12.280 1.00 79.44 98 GLN A CA 1
ATOM 752 C C . GLN A 1 98 ? -3.692 8.162 12.828 1.00 79.44 98 GLN A C 1
ATOM 754 O O . GLN A 1 98 ? -2.968 9.163 12.959 1.00 79.44 98 GLN A O 1
ATOM 759 N N . LYS A 1 99 ? -3.261 6.939 13.178 1.00 73.31 99 LYS A N 1
ATOM 760 C CA . LYS A 1 99 ? -1.968 6.667 13.828 1.00 73.31 99 LYS A CA 1
ATOM 761 C C . LYS A 1 99 ? -0.783 6.904 12.892 1.00 73.31 99 LYS A C 1
ATOM 763 O O . LYS A 1 99 ? 0.185 7.543 13.301 1.00 73.31 99 LYS A O 1
ATOM 768 N N . VAL A 1 100 ? -0.869 6.445 11.642 1.00 74.94 100 VAL A N 1
ATOM 769 C CA . VAL A 1 100 ? 0.248 6.455 10.680 1.00 74.94 100 VAL A CA 1
ATOM 770 C C . VAL A 1 100 ? -0.209 6.972 9.320 1.00 74.94 100 VAL A C 1
ATOM 772 O O . VAL A 1 100 ? -1.357 6.789 8.930 1.00 74.94 100 VAL A O 1
ATOM 775 N N . ARG A 1 101 ? 0.688 7.662 8.610 1.00 74.50 101 ARG A N 1
ATOM 776 C CA . ARG A 1 101 ? 0.456 8.139 7.240 1.00 74.50 101 ARG A CA 1
ATOM 777 C C . ARG A 1 101 ? 0.796 7.049 6.234 1.00 74.50 101 ARG A C 1
ATOM 779 O O . ARG A 1 101 ? 1.743 6.301 6.456 1.00 74.50 101 ARG A O 1
ATOM 786 N N . PHE A 1 102 ? 0.101 7.046 5.102 1.00 83.44 102 PHE A N 1
ATOM 787 C CA . PHE A 1 102 ? 0.528 6.286 3.933 1.00 83.44 102 PHE A CA 1
ATOM 788 C C . PHE A 1 102 ? 1.924 6.757 3.494 1.00 83.44 102 PHE A C 1
ATOM 790 O O . PHE A 1 102 ? 2.110 7.919 3.121 1.00 83.44 102 PHE A O 1
ATOM 797 N N . THR A 1 103 ? 2.901 5.865 3.603 1.00 83.31 103 THR A N 1
ATOM 798 C CA . THR A 1 103 ? 4.320 6.124 3.357 1.00 83.31 103 THR A CA 1
ATOM 799 C C . THR A 1 103 ? 4.842 5.083 2.385 1.00 83.31 103 THR A C 1
ATOM 801 O O . THR A 1 103 ? 4.547 3.900 2.546 1.00 83.31 103 THR A O 1
ATOM 804 N N . MET A 1 104 ? 5.633 5.519 1.407 1.00 83.69 104 MET A N 1
ATOM 805 C CA . MET A 1 104 ? 6.316 4.625 0.478 1.00 83.69 104 MET A CA 1
ATOM 806 C C . MET A 1 104 ? 7.818 4.881 0.557 1.00 83.69 104 MET A C 1
ATOM 808 O O . MET A 1 104 ? 8.259 6.019 0.682 1.00 83.69 104 MET A O 1
ATOM 812 N N . THR A 1 105 ? 8.618 3.833 0.471 1.00 80.31 105 THR A N 1
ATOM 813 C CA . THR A 1 105 ? 10.080 3.922 0.509 1.00 80.31 105 THR A CA 1
ATOM 814 C C . THR A 1 105 ? 10.623 3.046 -0.594 1.00 80.31 105 THR A C 1
ATOM 816 O O . THR A 1 105 ? 10.108 1.957 -0.807 1.00 80.31 105 THR A O 1
ATOM 819 N N . VAL A 1 106 ? 11.658 3.490 -1.293 1.00 76.81 106 VAL A N 1
ATOM 820 C CA . VAL A 1 106 ? 12.269 2.713 -2.375 1.00 76.81 106 VAL A CA 1
ATOM 821 C C . VAL A 1 106 ? 13.777 2.613 -2.176 1.00 76.81 106 VAL A C 1
ATOM 823 O O . VAL A 1 106 ? 14.386 3.486 -1.552 1.00 76.81 106 VAL A O 1
ATOM 826 N N . GLY A 1 107 ? 14.383 1.533 -2.662 1.00 71.81 107 GLY A N 1
ATOM 827 C CA . GLY A 1 107 ? 15.830 1.341 -2.591 1.00 71.81 107 GLY A CA 1
ATOM 828 C C . GLY A 1 107 ? 16.287 -0.051 -3.021 1.00 71.81 107 GLY A C 1
ATOM 829 O O . GLY A 1 107 ? 15.486 -0.881 -3.446 1.00 71.81 107 GLY A O 1
ATOM 830 N N . MET A 1 108 ? 17.590 -0.315 -2.891 1.00 71.00 108 MET A N 1
ATOM 831 C CA . MET A 1 108 ? 18.181 -1.638 -3.156 1.00 71.00 108 MET A CA 1
ATOM 832 C C . MET A 1 108 ? 17.696 -2.705 -2.168 1.00 71.00 108 MET A C 1
ATOM 834 O O . MET A 1 108 ? 17.531 -3.870 -2.528 1.00 71.00 108 MET A O 1
ATOM 838 N N . SER A 1 109 ? 17.484 -2.295 -0.918 1.00 71.25 109 SER A N 1
ATOM 839 C CA . SER A 1 109 ? 16.986 -3.138 0.161 1.00 71.25 109 SER A CA 1
ATOM 840 C C . SER A 1 109 ? 16.070 -2.332 1.069 1.00 71.25 109 SER A C 1
ATOM 842 O O . SER A 1 109 ? 16.437 -1.230 1.481 1.00 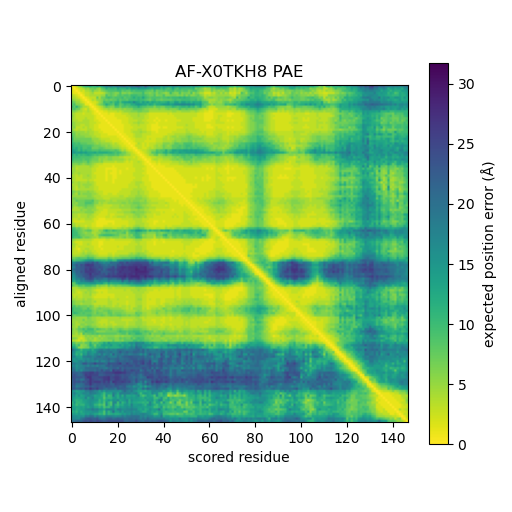71.25 109 SER A O 1
ATOM 844 N N . ILE A 1 110 ? 14.916 -2.894 1.410 1.00 77.69 110 ILE A N 1
ATOM 845 C CA . ILE A 1 110 ? 13.950 -2.280 2.318 1.00 77.69 110 ILE A CA 1
ATOM 846 C C . ILE A 1 110 ? 13.849 -3.106 3.594 1.00 77.69 110 ILE A C 1
ATOM 848 O O . ILE A 1 110 ? 13.710 -4.328 3.563 1.00 77.69 110 ILE A O 1
ATOM 852 N N . PHE A 1 111 ? 13.871 -2.409 4.724 1.00 76.38 111 PHE A N 1
ATOM 853 C CA . PHE A 1 111 ? 13.560 -2.979 6.025 1.00 76.38 111 PHE A CA 1
ATOM 854 C C . PHE A 1 111 ? 12.360 -2.246 6.623 1.00 76.38 111 PHE A C 1
ATOM 856 O O . PHE A 1 111 ? 12.355 -1.014 6.720 1.00 76.38 111 PHE A O 1
ATOM 863 N N . ALA A 1 112 ? 11.354 -3.016 7.031 1.00 77.25 112 ALA A N 1
ATOM 864 C CA . ALA A 1 112 ? 10.151 -2.524 7.687 1.00 77.25 112 ALA A CA 1
ATOM 865 C C . ALA A 1 112 ? 9.970 -3.231 9.034 1.00 77.25 112 ALA A C 1
ATOM 867 O O . ALA A 1 112 ? 10.080 -4.450 9.126 1.00 77.25 112 ALA A O 1
ATOM 868 N N . CYS A 1 113 ? 9.672 -2.478 10.089 1.00 73.69 113 CYS A N 1
ATOM 869 C CA . CYS A 1 11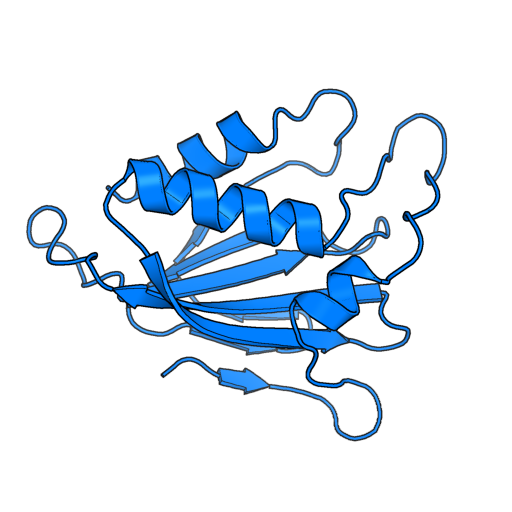3 ? 9.450 -3.010 11.428 1.00 73.69 113 CYS A CA 1
ATOM 870 C C . CYS A 1 113 ? 8.140 -2.490 12.011 1.00 73.69 113 CYS A C 1
ATOM 872 O O . CYS A 1 113 ? 7.788 -1.316 11.867 1.00 73.69 113 CYS A O 1
ATOM 874 N N . THR A 1 114 ? 7.454 -3.348 12.763 1.00 61.56 114 THR A N 1
ATOM 875 C CA . THR A 1 114 ? 6.166 -3.033 13.400 1.00 61.56 114 THR A CA 1
ATOM 876 C C . THR A 1 114 ? 6.276 -1.997 14.529 1.00 61.56 114 THR A C 1
ATOM 878 O O . THR A 1 114 ? 5.267 -1.496 15.019 1.00 61.56 114 THR A O 1
ATOM 881 N N . ASN A 1 115 ? 7.499 -1.589 14.892 1.00 60.66 115 ASN A N 1
ATOM 882 C CA . ASN A 1 115 ? 7.792 -0.422 15.735 1.00 60.66 115 ASN A CA 1
ATOM 883 C C . ASN A 1 115 ? 7.867 0.914 14.963 1.00 60.66 115 ASN A C 1
ATOM 885 O O . ASN A 1 115 ? 8.437 1.866 15.486 1.00 60.66 115 ASN A O 1
ATOM 889 N N . LEU A 1 116 ? 7.319 1.008 13.744 1.00 60.78 116 LEU A N 1
ATOM 890 C CA . LEU A 1 116 ? 7.364 2.203 12.875 1.00 60.78 116 LEU A CA 1
ATOM 891 C C . LEU A 1 116 ? 8.746 2.538 12.296 1.00 60.78 116 LEU A C 1
ATOM 893 O O . LEU A 1 116 ? 8.919 3.604 11.706 1.00 60.78 116 LEU A O 1
ATOM 897 N N . ALA A 1 117 ? 9.733 1.652 12.428 1.00 51.28 117 ALA A N 1
ATOM 898 C CA . ALA A 1 117 ? 10.998 1.835 11.731 1.00 51.28 117 ALA A CA 1
ATOM 899 C C . ALA A 1 117 ? 10.834 1.359 10.282 1.00 51.28 117 ALA A C 1
ATOM 901 O O . ALA A 1 117 ? 10.724 0.162 10.023 1.00 51.28 117 ALA A O 1
ATOM 902 N N . LEU A 1 118 ? 10.792 2.310 9.352 1.00 55.59 118 LEU A N 1
ATOM 903 C CA . LEU A 1 118 ? 10.918 2.070 7.918 1.00 55.59 118 LEU A CA 1
ATOM 904 C C . LEU A 1 118 ? 12.233 2.708 7.478 1.00 55.59 118 LEU A C 1
ATOM 906 O O . LEU A 1 118 ? 12.340 3.934 7.461 1.00 55.59 118 LEU A O 1
ATOM 910 N N . SER A 1 119 ? 13.250 1.894 7.195 1.00 49.91 119 SER A N 1
ATOM 911 C CA . SER A 1 119 ? 14.574 2.395 6.813 1.00 49.91 119 SER A CA 1
ATOM 912 C C . SER A 1 119 ? 14.827 2.201 5.320 1.00 49.91 119 SER A C 1
ATOM 914 O O . SER A 1 119 ? 14.714 1.090 4.803 1.00 49.91 119 SER A O 1
ATOM 916 N N . GLY A 1 120 ? 15.180 3.299 4.657 1.00 54.38 120 GLY A N 1
ATOM 917 C CA . GLY A 1 120 ? 15.457 3.460 3.227 1.00 54.38 120 GLY A CA 1
ATOM 918 C C . GLY A 1 120 ? 15.349 4.952 2.874 1.00 54.38 120 GLY A C 1
ATOM 919 O O . GLY A 1 120 ? 15.164 5.776 3.776 1.00 54.38 120 GLY A O 1
ATOM 920 N N . ARG A 1 121 ? 15.438 5.345 1.596 1.00 48.34 121 ARG A N 1
ATOM 921 C CA . ARG A 1 121 ? 15.153 6.739 1.209 1.00 48.34 121 ARG A CA 1
ATOM 922 C C . ARG A 1 121 ? 13.633 6.949 1.205 1.00 48.34 121 ARG A C 1
ATOM 924 O O . ARG A 1 121 ? 12.932 6.520 0.292 1.00 48.34 121 ARG A O 1
ATOM 931 N N . SER A 1 122 ? 13.116 7.540 2.280 1.00 50.22 122 SER A N 1
ATOM 932 C CA . SER A 1 122 ? 11.673 7.669 2.516 1.00 50.22 122 SER A CA 1
ATOM 933 C C . SER A 1 122 ? 11.016 8.696 1.596 1.00 50.22 122 SER A C 1
ATOM 935 O O . SER A 1 122 ? 11.470 9.837 1.499 1.00 50.22 122 SER A O 1
ATOM 937 N N . ILE A 1 123 ? 9.900 8.311 0.977 1.00 53.78 123 ILE A N 1
ATOM 938 C CA . ILE A 1 123 ? 9.020 9.191 0.208 1.00 53.78 123 ILE A CA 1
ATOM 939 C C . ILE A 1 123 ? 7.734 9.375 1.011 1.00 53.78 123 ILE A C 1
ATOM 941 O O . ILE A 1 123 ? 6.934 8.458 1.211 1.00 53.78 123 ILE A O 1
ATOM 945 N N . LEU A 1 124 ? 7.508 10.591 1.492 1.00 54.44 124 LEU A N 1
ATOM 946 C CA . LEU A 1 124 ? 6.236 10.933 2.117 1.00 54.44 124 LEU A CA 1
ATOM 947 C C . LEU A 1 124 ? 5.199 11.149 1.010 1.00 54.44 124 LEU A C 1
ATOM 949 O O . LEU A 1 124 ? 5.168 12.205 0.388 1.00 54.44 124 LEU A O 1
ATOM 953 N N . VAL A 1 125 ? 4.362 10.140 0.759 1.00 53.19 125 VAL A N 1
ATOM 954 C CA . VAL A 1 125 ? 3.378 10.165 -0.337 1.00 53.19 125 VAL A CA 1
ATOM 955 C C . VAL A 1 125 ? 2.140 11.002 0.007 1.00 53.19 125 VAL A C 1
ATOM 957 O O . VAL A 1 125 ? 1.507 11.545 -0.894 1.00 53.19 125 VAL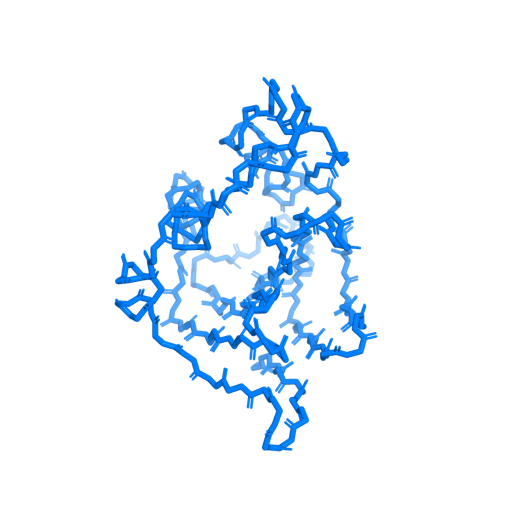 A O 1
ATOM 960 N N . SER A 1 126 ? 1.818 11.221 1.290 1.00 50.31 126 SER A N 1
ATOM 961 C CA . SER A 1 126 ? 0.760 12.177 1.656 1.00 50.31 126 SER A CA 1
ATOM 962 C C . SER A 1 126 ? 0.909 12.833 3.034 1.00 50.31 126 SER A C 1
ATOM 964 O O . SER A 1 126 ? 1.536 12.312 3.962 1.00 50.31 126 SER A O 1
ATOM 966 N N . ALA A 1 127 ? 0.271 14.000 3.179 1.00 50.88 127 ALA A N 1
ATOM 967 C CA . ALA A 1 127 ? -0.088 14.576 4.472 1.00 50.88 127 ALA A CA 1
ATOM 968 C C . ALA A 1 127 ? -1.354 13.890 5.026 1.00 50.88 127 ALA A C 1
ATOM 970 O O . ALA A 1 127 ? -2.160 13.366 4.268 1.00 50.88 127 ALA A O 1
ATOM 971 N N . LYS A 1 128 ? -1.559 13.956 6.352 1.00 43.06 128 LYS A N 1
ATOM 972 C CA . LYS A 1 128 ? -2.641 13.319 7.155 1.00 43.06 128 LYS A CA 1
ATOM 973 C C . LYS A 1 128 ? -4.099 13.677 6.762 1.00 43.06 128 LYS A C 1
ATOM 975 O O . LYS A 1 128 ? -5.014 13.398 7.528 1.00 43.06 128 LYS A O 1
ATOM 980 N N . HIS A 1 129 ? -4.331 14.314 5.617 1.00 40.09 129 HIS A N 1
ATOM 981 C CA . HIS A 1 129 ? -5.637 14.763 5.141 1.00 40.09 129 HIS A CA 1
ATOM 982 C C . HIS A 1 129 ? -5.967 14.071 3.810 1.00 40.09 129 HIS A C 1
ATOM 984 O O . HIS A 1 129 ? -5.430 14.441 2.768 1.00 40.09 129 HIS A O 1
ATOM 990 N N . THR A 1 130 ? -6.852 13.070 3.843 1.00 46.97 130 THR A N 1
ATOM 991 C CA . THR A 1 130 ? -7.203 12.234 2.677 1.00 46.97 130 THR A CA 1
ATOM 992 C C . THR A 1 130 ? -8.401 12.750 1.873 1.00 46.97 130 THR A C 1
ATOM 994 O O . THR A 1 130 ? -8.643 12.282 0.768 1.00 46.97 130 THR A O 1
ATOM 997 N N . LEU A 1 131 ? -9.116 13.775 2.357 1.00 39.16 131 LEU A N 1
ATOM 998 C CA . LEU A 1 131 ? -10.416 14.197 1.805 1.00 39.16 131 LEU A CA 1
ATOM 999 C C . LEU A 1 131 ? -10.388 14.760 0.367 1.00 39.16 131 LEU A C 1
ATOM 1001 O O . LEU A 1 131 ? -11.430 14.908 -0.262 1.00 39.16 131 LEU A O 1
ATOM 1005 N N . LYS A 1 132 ? -9.202 15.099 -0.147 1.00 43.66 132 LYS A N 1
ATOM 1006 C CA . LYS A 1 132 ? -8.958 15.512 -1.544 1.00 43.66 132 LYS A CA 1
ATOM 1007 C C . LYS A 1 132 ? -7.671 14.891 -2.105 1.00 43.66 132 LYS A C 1
ATOM 1009 O O . LYS A 1 132 ? -7.084 15.420 -3.047 1.00 43.66 132 LYS A O 1
ATOM 1014 N N . ALA A 1 133 ? -7.183 13.823 -1.476 1.00 47.41 133 ALA A N 1
ATOM 1015 C CA . ALA A 1 133 ? -5.946 13.174 -1.876 1.00 47.41 133 ALA A CA 1
ATOM 1016 C C . ALA A 1 133 ? -6.206 12.317 -3.120 1.00 47.41 133 ALA A C 1
ATOM 1018 O O . ALA A 1 133 ? -6.801 11.246 -3.039 1.00 47.41 133 ALA A O 1
ATOM 1019 N N . ASP A 1 134 ? -5.764 12.795 -4.282 1.00 62.06 134 ASP A N 1
ATOM 1020 C CA . ASP A 1 134 ? -5.672 11.959 -5.476 1.00 62.06 134 ASP A CA 1
ATOM 1021 C C . ASP A 1 134 ? -4.506 10.985 -5.276 1.00 62.06 134 ASP A C 1
ATOM 1023 O O . ASP A 1 134 ? -3.345 11.293 -5.552 1.00 62.06 134 ASP A O 1
ATOM 1027 N N . LEU A 1 135 ? -4.834 9.820 -4.719 1.00 62.75 135 LEU A N 1
ATOM 1028 C CA . LEU A 1 135 ? -3.878 8.772 -4.386 1.00 62.75 135 LEU A CA 1
ATOM 1029 C C . LEU A 1 135 ? -3.057 8.349 -5.610 1.00 62.75 135 LEU A C 1
ATOM 1031 O O . LEU A 1 135 ? -1.859 8.119 -5.492 1.00 62.75 135 LEU A O 1
ATOM 1035 N N . ARG A 1 136 ? -3.665 8.330 -6.803 1.00 63.03 136 ARG A N 1
ATOM 1036 C CA . ARG A 1 136 ? -2.952 8.005 -8.040 1.00 63.03 136 ARG A CA 1
ATOM 1037 C C . ARG A 1 136 ? -1.920 9.078 -8.363 1.00 63.03 136 ARG A C 1
ATOM 1039 O O . ARG A 1 136 ? -0.773 8.727 -8.625 1.00 63.03 136 ARG A O 1
ATOM 1046 N N . LYS A 1 137 ? -2.275 10.366 -8.302 1.00 63.44 137 LYS A N 1
ATOM 1047 C CA . LYS A 1 137 ? -1.303 11.464 -8.484 1.00 63.44 137 LYS A CA 1
ATOM 1048 C C . LYS A 1 137 ? -0.192 11.434 -7.445 1.00 63.44 137 LYS A C 1
ATOM 1050 O O . LYS A 1 137 ? 0.951 11.693 -7.793 1.00 63.44 137 LYS A O 1
ATOM 1055 N N . GLN A 1 138 ? -0.510 11.121 -6.194 1.00 65.44 138 GLN A N 1
ATOM 1056 C CA . GLN A 1 138 ? 0.468 11.078 -5.107 1.00 65.44 138 GLN A CA 1
ATOM 1057 C C . GLN A 1 138 ? 1.450 9.917 -5.262 1.00 65.44 138 GLN A C 1
ATOM 1059 O O . GLN A 1 138 ? 2.657 10.128 -5.176 1.00 65.44 138 GLN A O 1
ATOM 1064 N N . ILE A 1 139 ? 0.948 8.716 -5.560 1.00 63.72 139 ILE A N 1
ATOM 1065 C CA . ILE A 1 139 ? 1.787 7.556 -5.874 1.00 63.72 139 ILE A CA 1
ATOM 1066 C C . ILE A 1 139 ? 2.615 7.858 -7.123 1.00 63.72 139 ILE A C 1
ATOM 1068 O O . ILE A 1 139 ? 3.823 7.675 -7.096 1.00 63.72 139 ILE A O 1
ATOM 1072 N N . THR A 1 140 ? 2.009 8.404 -8.182 1.00 65.38 140 THR A N 1
ATOM 1073 C CA . THR A 1 140 ? 2.730 8.774 -9.413 1.00 65.38 140 THR A CA 1
ATOM 1074 C C . THR A 1 140 ? 3.843 9.774 -9.124 1.00 65.38 140 THR A C 1
ATOM 1076 O O . THR A 1 140 ? 4.961 9.555 -9.559 1.00 65.38 140 THR A O 1
ATOM 1079 N N . ALA A 1 141 ? 3.582 10.835 -8.355 1.00 65.06 141 ALA A N 1
ATOM 1080 C CA . ALA A 1 141 ? 4.603 11.807 -7.968 1.00 65.06 141 ALA A CA 1
ATOM 1081 C C . ALA A 1 141 ? 5.716 11.168 -7.122 1.00 65.06 141 ALA A C 1
ATOM 1083 O O . ALA A 1 141 ? 6.890 11.479 -7.310 1.00 65.06 141 ALA A O 1
ATOM 1084 N N . GLY A 1 142 ? 5.358 10.251 -6.220 1.00 61.44 142 GLY A N 1
ATOM 1085 C CA . GLY A 1 142 ? 6.321 9.498 -5.427 1.00 61.44 142 GLY A CA 1
ATOM 1086 C C . GLY A 1 142 ? 7.224 8.629 -6.298 1.00 61.44 142 GLY A C 1
ATOM 1087 O O . GLY A 1 142 ? 8.442 8.763 -6.231 1.00 61.44 142 GLY A O 1
ATOM 1088 N N . VAL A 1 143 ? 6.646 7.800 -7.166 1.00 63.72 143 VAL A N 1
ATOM 1089 C CA . VAL A 1 143 ? 7.404 6.900 -8.044 1.00 63.72 143 VAL A CA 1
ATOM 1090 C C . VAL A 1 143 ? 8.196 7.686 -9.105 1.00 63.72 143 VAL A C 1
ATOM 1092 O O . VAL A 1 143 ? 9.367 7.397 -9.324 1.00 63.72 143 VAL A O 1
ATOM 1095 N N . ALA A 1 144 ? 7.621 8.738 -9.699 1.00 62.53 144 ALA A N 1
ATOM 1096 C CA . ALA A 1 144 ? 8.286 9.598 -10.686 1.00 62.53 144 ALA A CA 1
ATOM 1097 C C . ALA A 1 144 ? 9.450 10.417 -10.115 1.00 62.53 144 ALA A C 1
ATOM 1099 O O . ALA A 1 144 ? 10.316 10.831 -10.868 1.00 62.53 144 ALA A O 1
ATOM 1100 N N . SER A 1 145 ? 9.519 10.642 -8.799 1.00 59.09 145 SER A N 1
ATOM 1101 C CA . SER A 1 145 ? 10.706 11.264 -8.192 1.00 59.09 145 SER A CA 1
ATOM 1102 C C . SER A 1 145 ? 11.958 10.366 -8.213 1.00 59.09 145 SER A C 1
ATOM 1104 O O . SER A 1 145 ? 13.026 10.815 -7.795 1.00 59.09 145 SER A O 1
ATOM 1106 N N . TYR A 1 146 ? 11.827 9.119 -8.689 1.00 51.12 146 TYR A N 1
ATOM 1107 C CA . TYR A 1 146 ? 12.896 8.117 -8.760 1.00 51.12 146 TYR A CA 1
ATOM 1108 C C . TYR A 1 146 ? 13.140 7.515 -10.148 1.00 51.12 146 TYR A C 1
ATOM 1110 O O . TYR A 1 146 ? 14.186 6.892 -10.318 1.00 51.12 146 TYR A O 1
ATOM 1118 N N . ALA A 1 147 ? 12.211 7.660 -11.097 1.00 48.53 147 ALA A N 1
ATOM 1119 C CA . ALA A 1 147 ? 12.440 7.322 -12.506 1.00 48.53 147 ALA A CA 1
ATOM 1120 C C . ALA A 1 147 ? 13.053 8.507 -13.259 1.00 48.53 147 ALA A C 1
ATOM 1122 O O . ALA A 1 147 ? 13.767 8.258 -14.253 1.00 48.53 147 ALA A O 1
#

Nearest PDB structures (foldseek):
  3ia8-assembly1_A  TM=4.745E-01  e=6.281E+00  Homo sapiens

Secondary structure (DSSP, 8-state):
--EEE--TTT-EEE-HHHHHTSPPPPP-STT--PPPHHHHHHHHHHHHHHTT-EEEEEEEEE-GGG--EEEEEEEES---STTS----EEEEEE-SSTTS--EEEEEEEEEEETTS-EEEEEE----S--TT--HHHHHHHHHHTT-